Protein AF-A0A4W5KPY2-F1 (afdb_monomer_lite)

Structure (mmCIF, N/CA/C/O backbone):
data_AF-A0A4W5KPY2-F1
#
_entry.id   AF-A0A4W5KPY2-F1
#
loop_
_atom_site.group_PDB
_atom_site.id
_atom_site.type_symbol
_atom_site.label_atom_id
_atom_site.label_alt_id
_atom_site.label_comp_id
_atom_site.label_asym_id
_atom_site.label_entity_id
_atom_site.label_seq_id
_atom_site.pdbx_PDB_ins_code
_atom_site.Cartn_x
_atom_site.Cartn_y
_atom_site.Cartn_z
_atom_site.occupancy
_atom_site.B_iso_or_equiv
_atom_site.auth_seq_id
_atom_site.auth_comp_id
_atom_site.auth_asym_id
_atom_site.auth_atom_id
_atom_site.pdbx_PDB_model_num
ATOM 1 N N . MET A 1 1 ? 12.084 -11.138 -21.207 1.00 57.06 1 MET A N 1
ATOM 2 C CA . MET A 1 1 ? 10.779 -10.446 -21.114 1.00 57.06 1 MET A CA 1
ATOM 3 C C . MET A 1 1 ? 10.612 -9.999 -19.672 1.00 57.06 1 MET A C 1
ATOM 5 O O . MET A 1 1 ? 10.937 -10.794 -18.799 1.00 57.06 1 MET A O 1
ATOM 9 N N . THR A 1 2 ? 10.164 -8.768 -19.427 1.00 76.94 2 THR A N 1
ATOM 10 C CA . THR A 1 2 ? 9.920 -8.239 -18.073 1.00 76.94 2 THR A CA 1
ATOM 11 C C . THR A 1 2 ? 8.439 -7.890 -17.960 1.00 76.94 2 THR A C 1
ATOM 13 O O . THR A 1 2 ? 7.898 -7.286 -18.883 1.00 76.94 2 THR A O 1
ATOM 16 N N . LEU A 1 3 ? 7.782 -8.309 -16.876 1.00 87.94 3 LEU A N 1
ATOM 17 C CA . LEU A 1 3 ? 6.402 -7.931 -16.567 1.00 87.94 3 LEU A CA 1
ATOM 18 C C . LEU A 1 3 ? 6.421 -6.617 -15.781 1.00 87.94 3 LEU A C 1
ATOM 20 O O . LEU A 1 3 ? 7.070 -6.550 -14.740 1.00 87.94 3 LEU A O 1
ATOM 24 N N . GLU A 1 4 ? 5.688 -5.613 -16.252 1.00 89.81 4 GLU A N 1
ATOM 25 C CA . GLU A 1 4 ? 5.435 -4.375 -15.513 1.00 89.81 4 GLU A CA 1
ATOM 26 C C . GLU A 1 4 ? 3.934 -4.235 -15.252 1.00 89.81 4 GLU A C 1
ATOM 28 O O . GLU A 1 4 ? 3.106 -4.523 -16.118 1.00 89.81 4 GLU A O 1
ATOM 33 N N . LEU A 1 5 ? 3.592 -3.805 -14.038 1.00 93.19 5 LEU A N 1
ATOM 34 C CA . LEU A 1 5 ? 2.225 -3.492 -13.635 1.00 93.19 5 LEU A CA 1
ATOM 35 C C . LEU A 1 5 ? 2.044 -1.976 -13.622 1.00 93.19 5 LEU A C 1
ATOM 37 O O . LEU A 1 5 ? 2.960 -1.242 -13.249 1.00 93.19 5 LEU A O 1
ATOM 41 N N . ALA A 1 6 ? 0.857 -1.520 -14.010 1.00 94.31 6 ALA A N 1
ATOM 42 C CA . ALA A 1 6 ? 0.534 -0.106 -14.105 1.00 94.31 6 ALA A CA 1
ATOM 43 C C . ALA A 1 6 ? -0.894 0.178 -13.647 1.00 94.31 6 ALA A C 1
ATOM 45 O O . ALA A 1 6 ? -1.803 -0.618 -13.893 1.00 94.31 6 ALA A O 1
ATOM 46 N N . GLY A 1 7 ? -1.085 1.361 -13.072 1.00 96.62 7 GLY A N 1
ATOM 47 C CA . GLY A 1 7 ? -2.389 1.922 -12.765 1.00 96.62 7 GLY A CA 1
ATOM 48 C C . GLY A 1 7 ? -2.832 1.707 -11.325 1.00 96.62 7 GLY A C 1
ATOM 49 O O . GLY A 1 7 ? -2.128 1.142 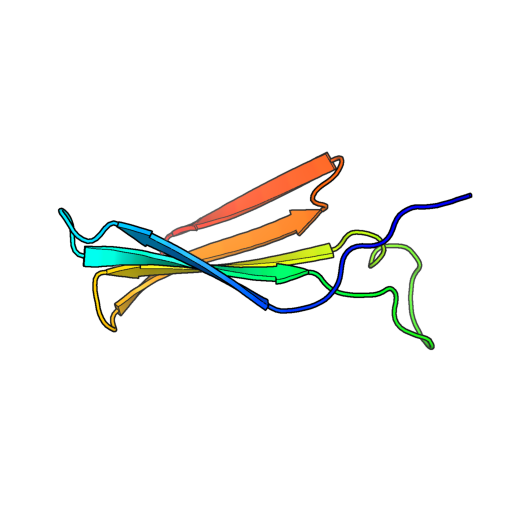-10.482 1.00 96.62 7 GLY A O 1
ATOM 50 N N . GLN A 1 8 ? -4.041 2.190 -11.061 1.00 98.06 8 GLN A N 1
ATOM 51 C CA . GLN A 1 8 ? -4.610 2.233 -9.729 1.00 98.06 8 GLN A CA 1
ATOM 52 C C . GLN A 1 8 ? -5.524 1.048 -9.455 1.00 98.06 8 GLN A C 1
ATOM 54 O O . GLN A 1 8 ? -6.410 0.737 -10.251 1.00 98.06 8 GLN A O 1
ATOM 59 N N . ILE A 1 9 ? -5.388 0.465 -8.268 1.00 98.31 9 ILE A N 1
ATOM 60 C CA . ILE A 1 9 ? -6.362 -0.478 -7.729 1.00 98.31 9 ILE A CA 1
ATOM 61 C C . ILE A 1 9 ? -6.889 -0.006 -6.380 1.00 98.31 9 ILE A C 1
ATOM 63 O O . ILE A 1 9 ? -6.216 0.701 -5.625 1.00 98.31 9 ILE A O 1
ATOM 67 N N . THR A 1 10 ? -8.109 -0.432 -6.073 1.00 98.12 10 THR A N 1
ATOM 68 C CA . THR A 1 10 ? -8.727 -0.239 -4.763 1.00 98.12 10 THR A CA 1
ATOM 69 C C . THR A 1 10 ? -9.108 -1.593 -4.190 1.00 98.12 10 THR A C 1
ATOM 71 O O . THR A 1 10 ? -9.794 -2.374 -4.842 1.00 98.12 10 THR A O 1
ATOM 74 N N . ILE A 1 11 ? -8.681 -1.850 -2.958 1.00 98.19 11 ILE A N 1
ATOM 75 C CA . ILE A 1 11 ? -9.116 -2.987 -2.150 1.00 98.19 11 ILE A CA 1
ATOM 76 C C . ILE A 1 11 ? -10.042 -2.423 -1.076 1.00 98.19 11 ILE A C 1
ATOM 78 O O . ILE A 1 11 ? -9.623 -1.559 -0.308 1.00 98.19 11 ILE A O 1
ATOM 82 N N . ALA A 1 12 ? -11.290 -2.879 -1.024 1.00 97.88 12 ALA A N 1
ATOM 83 C CA . ALA A 1 12 ? -12.286 -2.391 -0.074 1.00 97.88 12 ALA A CA 1
ATOM 84 C C . ALA A 1 12 ? -12.794 -3.526 0.824 1.00 97.88 12 ALA A C 1
ATOM 86 O O . ALA A 1 12 ? -13.050 -4.631 0.351 1.00 97.88 12 ALA A O 1
ATOM 87 N N . CYS A 1 13 ? -12.959 -3.243 2.117 1.00 97.75 13 CYS A N 1
ATOM 88 C CA . CYS A 1 13 ? -13.614 -4.127 3.075 1.00 97.75 13 CYS A CA 1
ATOM 89 C C . CYS A 1 13 ? -14.928 -3.490 3.534 1.00 97.75 13 CYS A C 1
ATOM 91 O O . CYS A 1 13 ? -14.942 -2.635 4.419 1.00 97.75 13 CYS A O 1
ATOM 93 N N . GLU A 1 14 ? -16.045 -3.921 2.951 1.00 96.00 14 GLU A N 1
ATOM 94 C CA . GLU A 1 14 ? -17.367 -3.347 3.242 1.00 96.00 14 GLU A CA 1
ATOM 95 C C . GLU A 1 14 ? -17.794 -3.546 4.700 1.00 96.00 14 GLU A C 1
ATOM 97 O O . GLU A 1 14 ? -18.404 -2.664 5.296 1.00 96.00 14 GLU A O 1
ATOM 102 N N . LYS A 1 15 ? -17.410 -4.675 5.309 1.00 97.69 15 LYS A N 1
ATOM 103 C CA . LYS A 1 15 ? -17.752 -4.996 6.701 1.00 97.69 15 LYS A CA 1
ATOM 104 C C . LYS A 1 15 ? -17.164 -4.001 7.705 1.00 97.69 15 LYS A C 1
ATOM 106 O O . LYS A 1 15 ? -17.782 -3.746 8.734 1.00 97.69 15 LYS A O 1
ATOM 111 N N . THR A 1 16 ? -15.955 -3.500 7.451 1.00 97.00 16 THR A N 1
ATOM 112 C CA . THR A 1 16 ? -15.214 -2.655 8.404 1.00 97.00 16 THR A CA 1
ATOM 113 C C . THR A 1 16 ? -15.037 -1.215 7.925 1.00 97.00 16 THR A C 1
ATOM 115 O O . THR A 1 16 ? -14.609 -0.371 8.704 1.00 97.00 16 THR A O 1
ATOM 118 N N . GLY A 1 17 ? -15.337 -0.922 6.657 1.00 97.00 17 GLY A N 1
ATOM 119 C CA . GLY A 1 17 ? -15.145 0.395 6.046 1.00 97.00 17 GLY A CA 1
ATOM 120 C C . GLY A 1 17 ? -13.685 0.739 5.726 1.00 97.00 17 GLY A C 1
ATOM 121 O O . GLY A 1 17 ? -13.395 1.871 5.326 1.00 97.00 17 GLY A O 1
ATOM 122 N N . TYR A 1 18 ? -12.761 -0.213 5.893 1.00 98.25 18 TYR A N 1
ATOM 123 C CA . TYR A 1 18 ? -11.363 -0.030 5.512 1.00 98.25 18 TYR A CA 1
ATOM 124 C C . TYR A 1 18 ? -11.200 -0.112 3.995 1.00 98.25 18 TYR A C 1
ATOM 126 O O . TYR A 1 18 ? -11.851 -0.915 3.323 1.00 98.25 18 TYR A O 1
ATOM 134 N N . SER A 1 19 ? -10.279 0.679 3.455 1.00 98.38 19 SER A N 1
ATOM 135 C CA . SER A 1 19 ? -9.854 0.565 2.061 1.00 98.38 19 SER A C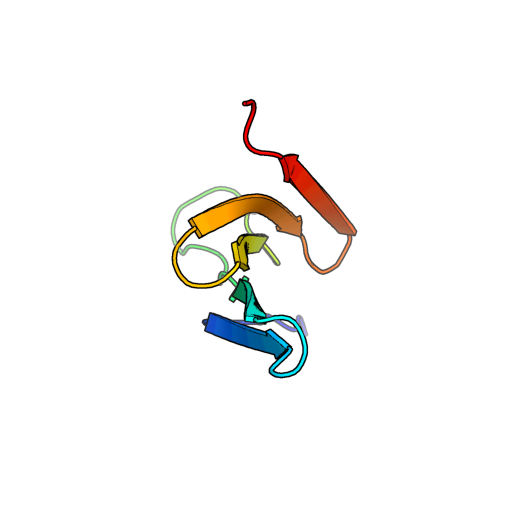A 1
ATOM 136 C C . SER A 1 19 ? -8.356 0.796 1.900 1.00 98.38 19 SER A C 1
ATOM 138 O O . SER A 1 19 ? -7.743 1.532 2.669 1.00 98.38 19 SER A O 1
ATOM 140 N N . ALA A 1 20 ? -7.763 0.176 0.886 1.00 98.25 20 ALA A N 1
ATOM 141 C CA . ALA A 1 20 ? -6.411 0.457 0.434 1.00 98.25 20 ALA A CA 1
ATOM 142 C C . ALA A 1 20 ? -6.461 0.895 -1.030 1.00 98.25 20 ALA A C 1
ATOM 144 O O . ALA A 1 20 ? -7.033 0.204 -1.870 1.00 98.25 20 ALA A O 1
ATOM 145 N N . GLN A 1 21 ? -5.863 2.042 -1.331 1.00 98.31 21 GLN A N 1
ATOM 146 C CA . GLN A 1 21 ? -5.688 2.536 -2.694 1.00 98.31 21 GLN A CA 1
ATOM 147 C C . GLN A 1 21 ? -4.211 2.400 -3.043 1.00 98.31 21 GLN A C 1
ATOM 149 O O . GLN A 1 21 ? -3.379 2.992 -2.353 1.00 98.31 21 GLN A O 1
ATOM 154 N N . LEU A 1 22 ? -3.895 1.609 -4.067 1.00 98.06 22 LEU A N 1
ATOM 155 C CA . LEU A 1 22 ? -2.530 1.318 -4.504 1.00 98.06 22 LEU A CA 1
ATOM 156 C C . LEU A 1 22 ? -2.346 1.790 -5.944 1.00 98.06 22 LEU A C 1
ATOM 158 O O . LEU A 1 22 ? -3.219 1.571 -6.777 1.00 98.06 22 LEU A O 1
ATOM 162 N N . GLU A 1 23 ? -1.204 2.396 -6.231 1.00 97.88 23 GLU A N 1
ATOM 163 C CA . GLU A 1 23 ? -0.783 2.821 -7.561 1.00 97.88 23 GLU A CA 1
ATOM 164 C C . GLU A 1 23 ? 0.460 2.024 -7.956 1.00 97.88 23 GLU A C 1
ATOM 166 O O . GLU A 1 23 ? 1.501 2.150 -7.304 1.00 97.88 23 GLU A O 1
ATOM 171 N N . PHE A 1 24 ? 0.349 1.220 -9.012 1.00 96.12 24 PHE A N 1
ATOM 172 C CA . PHE A 1 24 ? 1.479 0.559 -9.656 1.00 96.12 24 PHE A CA 1
ATOM 173 C C . PHE A 1 24 ? 2.065 1.506 -10.696 1.00 96.12 24 PHE A C 1
ATOM 175 O O . PHE A 1 24 ? 1.377 1.939 -11.622 1.00 96.12 24 PHE A O 1
ATOM 182 N N . LYS A 1 25 ? 3.336 1.857 -10.529 1.00 92.88 25 LYS A N 1
ATOM 183 C CA . LYS A 1 25 ? 3.996 2.854 -11.365 1.00 92.88 25 LYS A CA 1
ATOM 184 C C . LYS A 1 25 ? 4.832 2.169 -12.434 1.00 92.88 25 LYS A C 1
ATOM 186 O O . LYS A 1 25 ? 5.649 1.297 -12.137 1.00 92.88 25 LYS A O 1
ATOM 191 N N . LEU A 1 26 ? 4.652 2.623 -13.670 1.00 90.75 26 LEU A N 1
ATOM 192 C CA . LEU A 1 26 ? 5.565 2.295 -14.756 1.00 90.75 26 LEU A CA 1
ATOM 193 C C . LEU A 1 26 ? 6.918 2.954 -14.521 1.00 90.75 26 LEU A C 1
ATOM 195 O O . LEU A 1 26 ? 7.011 4.032 -13.925 1.00 90.75 26 LEU A O 1
ATOM 199 N N . LYS A 1 27 ? 7.958 2.328 -15.069 1.00 86.94 27 LYS A N 1
ATOM 200 C CA . LYS A 1 27 ? 9.273 2.942 -15.131 1.00 86.94 27 LYS A CA 1
ATOM 201 C C . LYS A 1 27 ? 9.174 4.288 -15.883 1.00 86.94 27 LYS A C 1
ATOM 203 O O . LYS A 1 27 ? 8.671 4.323 -17.007 1.00 86.94 27 LYS A O 1
ATOM 208 N N . PRO A 1 28 ? 9.651 5.400 -15.305 1.00 83.69 28 PRO A N 1
ATOM 209 C CA . PRO A 1 28 ? 9.661 6.695 -15.959 1.00 83.69 28 PRO A CA 1
ATOM 210 C C . PRO A 1 28 ? 10.630 6.697 -17.148 1.00 83.69 28 PRO A C 1
ATOM 212 O O . PRO A 1 28 ? 11.690 6.070 -17.115 1.00 83.69 28 PRO A O 1
ATOM 215 N N . PHE A 1 29 ? 10.282 7.454 -18.192 1.00 80.94 29 PHE A N 1
ATOM 216 C CA . PHE A 1 29 ? 11.130 7.631 -19.379 1.00 80.94 29 PHE A CA 1
ATOM 217 C C . PHE A 1 29 ? 12.446 8.360 -19.074 1.00 80.94 29 PHE A C 1
ATOM 219 O O . PHE A 1 29 ? 13.454 8.118 -19.732 1.00 80.94 29 PHE A O 1
ATOM 226 N N . LEU A 1 30 ? 12.438 9.245 -18.076 1.00 79.12 30 LEU A N 1
ATOM 227 C CA . LEU A 1 30 ? 13.599 9.986 -17.597 1.00 79.12 30 LEU A CA 1
ATOM 228 C C . LEU A 1 30 ? 13.730 9.737 -16.095 1.00 79.12 30 LEU A C 1
ATOM 230 O O . LEU A 1 30 ? 12.801 10.028 -15.343 1.00 79.12 30 LEU A O 1
ATOM 234 N N . GLY A 1 31 ? 14.864 9.194 -15.653 1.00 69.00 31 GLY A N 1
ATOM 235 C CA . GLY A 1 31 ? 15.111 8.929 -14.236 1.00 69.00 31 GLY A CA 1
ATOM 236 C C . GLY A 1 31 ? 15.865 7.629 -13.966 1.00 69.00 31 GLY A C 1
ATOM 237 O O . GLY A 1 31 ? 16.287 6.923 -14.880 1.00 69.00 31 GLY A O 1
ATOM 238 N N . ASN A 1 32 ? 16.055 7.340 -12.679 1.00 71.94 32 ASN A N 1
ATOM 239 C CA . ASN A 1 32 ? 16.779 6.170 -12.187 1.00 71.94 32 ASN A CA 1
ATOM 240 C C . ASN A 1 32 ? 15.960 4.873 -12.375 1.00 71.94 32 ASN A C 1
ATOM 242 O O . ASN A 1 32 ? 14.743 4.869 -12.188 1.00 71.94 32 ASN A O 1
ATOM 246 N N . ASN A 1 33 ? 16.636 3.758 -12.679 1.00 73.38 33 ASN A N 1
ATOM 247 C 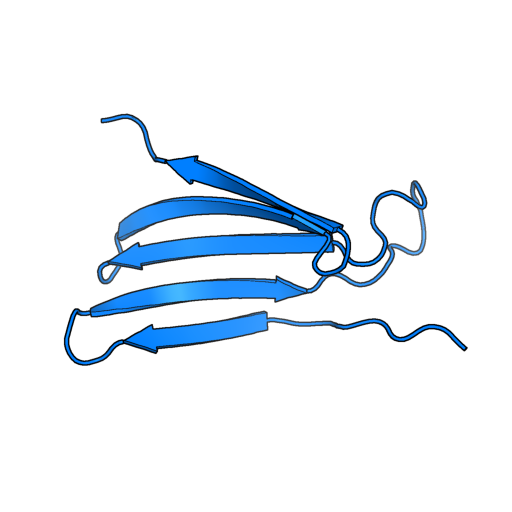CA . ASN A 1 33 ? 16.056 2.409 -12.757 1.00 73.38 33 ASN A CA 1
ATOM 248 C C . ASN A 1 33 ? 15.445 1.926 -11.433 1.00 73.38 33 ASN A C 1
ATOM 250 O O . ASN A 1 33 ? 14.643 0.998 -11.443 1.00 73.38 33 ASN A O 1
ATOM 254 N N . ASP A 1 34 ? 15.765 2.583 -10.321 1.00 77.69 34 ASP A N 1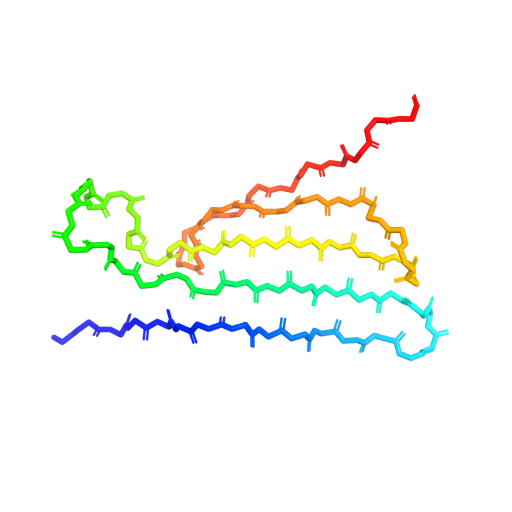
ATOM 255 C CA . ASP A 1 34 ? 15.223 2.318 -8.982 1.00 77.69 34 ASP A CA 1
ATOM 256 C C . ASP A 1 34 ? 13.722 2.647 -8.829 1.00 77.69 34 ASP A C 1
ATOM 258 O O . ASP A 1 34 ? 13.176 2.714 -7.740 1.00 77.69 34 ASP A O 1
ATOM 262 N N . SER A 1 35 ? 13.029 2.897 -9.936 1.00 79.12 35 SER A N 1
ATOM 263 C CA . SER A 1 35 ? 11.585 3.139 -10.012 1.00 79.12 35 SER A CA 1
ATOM 264 C C . SER A 1 35 ? 10.831 1.990 -10.689 1.00 79.12 35 SER A C 1
ATOM 266 O O . SER A 1 35 ? 9.602 2.001 -10.751 1.00 79.12 35 SER A O 1
ATOM 268 N N . VAL A 1 36 ? 11.550 0.972 -11.177 1.00 89.25 36 VAL A N 1
ATOM 269 C CA . VAL A 1 36 ? 10.945 -0.247 -11.718 1.00 89.25 36 VAL A CA 1
ATOM 270 C C . VAL 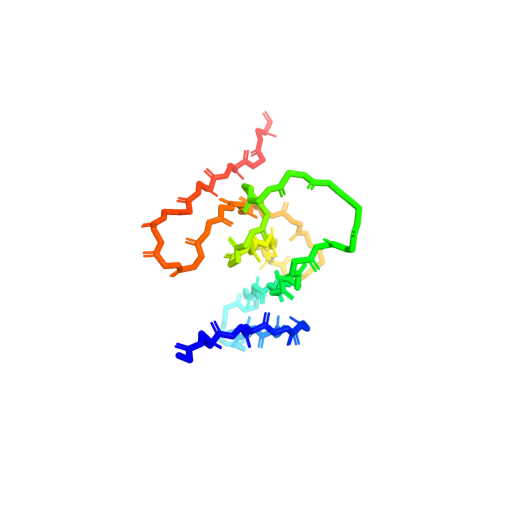A 1 36 ? 10.186 -0.965 -10.606 1.00 89.25 36 VAL A C 1
ATOM 272 O O . VAL A 1 36 ? 10.679 -1.120 -9.487 1.00 89.25 36 VAL A O 1
ATOM 275 N N . ASN A 1 37 ? 8.983 -1.437 -10.926 1.00 92.44 37 ASN A N 1
ATOM 276 C CA . ASN A 1 37 ? 8.106 -2.150 -9.999 1.00 92.44 37 ASN A CA 1
ATOM 277 C C . ASN A 1 37 ? 7.695 -1.341 -8.762 1.00 92.44 37 ASN A C 1
ATOM 279 O O . ASN A 1 37 ? 7.335 -1.930 -7.740 1.00 92.44 37 ASN A O 1
ATOM 283 N N . GLN A 1 38 ? 7.737 -0.010 -8.834 1.00 94.94 38 GLN A N 1
ATOM 284 C CA . GLN A 1 38 ? 7.357 0.827 -7.708 1.00 94.94 38 GLN A CA 1
ATOM 285 C C . GLN A 1 38 ? 5.841 0.769 -7.466 1.00 94.94 38 GLN A C 1
ATOM 287 O O . GLN A 1 38 ? 5.030 0.868 -8.389 1.00 94.94 38 GLN A O 1
ATOM 292 N N . VAL A 1 39 ? 5.463 0.650 -6.197 1.00 96.38 39 VAL A N 1
ATOM 293 C CA . VAL A 1 39 ? 4.094 0.794 -5.706 1.00 96.38 39 VAL A CA 1
ATOM 294 C C . VAL A 1 39 ? 4.065 1.861 -4.628 1.00 96.38 39 VAL A C 1
ATOM 296 O 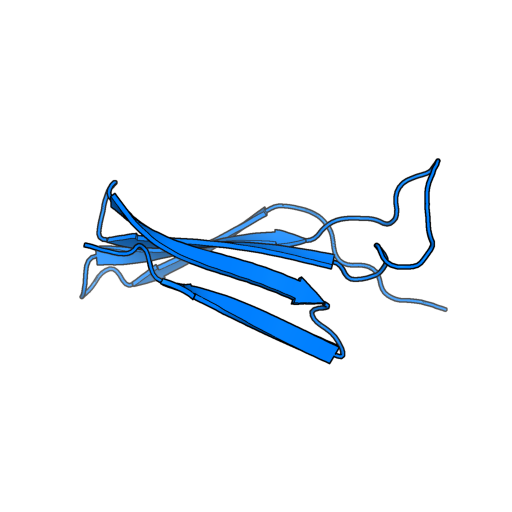O . VAL A 1 39 ? 4.951 1.945 -3.781 1.00 96.38 39 VAL A O 1
ATOM 299 N N . SER A 1 40 ? 3.018 2.675 -4.648 1.00 97.31 40 SER A N 1
ATOM 300 C CA . SER A 1 40 ? 2.693 3.576 -3.544 1.00 97.31 40 SER A CA 1
ATOM 301 C C . SER A 1 40 ? 1.212 3.512 -3.241 1.00 97.31 40 SER A C 1
ATOM 303 O O . SER A 1 40 ? 0.409 3.301 -4.146 1.00 97.31 40 SER A O 1
ATOM 305 N N . GLY A 1 41 ? 0.826 3.742 -1.997 1.00 98.00 41 GLY A N 1
ATOM 306 C CA . GLY A 1 41 ? -0.573 3.657 -1.632 1.00 98.00 41 GLY A CA 1
ATOM 307 C C . GLY A 1 41 ? -0.911 4.256 -0.284 1.00 98.00 41 GLY A C 1
ATOM 308 O O . GLY A 1 41 ? -0.067 4.802 0.428 1.00 98.00 41 GLY A O 1
ATOM 309 N N . LYS A 1 42 ? -2.197 4.169 0.042 1.00 98.19 42 LYS A N 1
ATOM 310 C CA . LYS A 1 42 ? -2.776 4.678 1.284 1.00 98.19 42 LYS A CA 1
ATOM 311 C C . LYS A 1 42 ? -3.774 3.675 1.830 1.00 98.19 42 LYS A C 1
ATOM 313 O O . LYS A 1 42 ? -4.606 3.178 1.072 1.00 98.19 42 LYS A O 1
ATOM 318 N N . ILE A 1 43 ? -3.726 3.449 3.136 1.00 98.25 43 ILE A N 1
ATOM 319 C CA . ILE A 1 43 ? -4.734 2.704 3.890 1.00 98.25 43 ILE A CA 1
ATOM 320 C C . ILE A 1 43 ? -5.654 3.723 4.556 1.00 98.25 43 ILE A C 1
ATOM 322 O O . ILE A 1 43 ? -5.187 4.683 5.174 1.00 98.25 43 ILE A O 1
ATOM 326 N N . LYS A 1 44 ? -6.962 3.531 4.403 1.00 97.75 44 LYS A N 1
ATOM 327 C CA . LYS A 1 44 ? -8.000 4.464 4.833 1.00 97.75 44 LYS A CA 1
ATOM 328 C C . LYS A 1 44 ? -9.090 3.773 5.639 1.00 97.75 44 LYS A C 1
ATOM 330 O O . LYS A 1 44 ? -9.401 2.612 5.382 1.00 97.75 44 LYS A O 1
ATOM 335 N N . LEU A 1 45 ? -9.722 4.529 6.529 1.00 97.44 45 LEU A N 1
ATOM 336 C CA . LEU A 1 45 ? -11.017 4.209 7.128 1.00 97.44 45 LEU A CA 1
ATOM 337 C C . LEU A 1 45 ? -12.004 5.309 6.719 1.00 97.44 45 LEU A C 1
ATOM 339 O O . LEU A 1 45 ? -11.864 6.471 7.104 1.00 97.44 45 LEU A O 1
ATOM 343 N N . GLY A 1 46 ? -12.960 4.969 5.851 1.00 93.69 46 GLY A N 1
ATOM 344 C CA . GLY A 1 46 ? -13.794 5.971 5.185 1.00 93.69 46 GLY A CA 1
ATOM 345 C C . GLY A 1 46 ? -12.952 6.985 4.393 1.00 93.69 46 GLY A C 1
ATOM 346 O O . GLY A 1 46 ? -12.293 6.632 3.416 1.00 93.69 46 GLY A O 1
ATOM 347 N N . LYS A 1 47 ? -12.984 8.259 4.807 1.00 92.62 47 LYS A N 1
ATOM 348 C CA . LYS A 1 47 ? -12.212 9.349 4.175 1.00 92.62 47 LYS A CA 1
ATOM 349 C C . LYS A 1 47 ? -10.844 9.588 4.825 1.00 92.62 47 LYS A C 1
ATOM 351 O O . LYS A 1 47 ? -10.022 10.289 4.236 1.00 92.62 47 LYS A O 1
ATOM 356 N N . GLU A 1 48 ? -10.600 9.042 6.013 1.00 95.94 48 GLU A N 1
ATOM 357 C CA . GLU A 1 48 ? -9.364 9.272 6.758 1.00 95.94 48 GLU A CA 1
ATOM 358 C C . GLU A 1 48 ? -8.241 8.361 6.261 1.00 95.94 48 GLU A C 1
ATOM 360 O O . GLU A 1 48 ? -8.452 7.167 6.078 1.00 95.94 48 GLU A O 1
ATOM 365 N N . VAL A 1 49 ? -7.042 8.917 6.069 1.00 97.19 49 VAL A N 1
ATOM 366 C CA . VAL A 1 49 ? -5.818 8.151 5.795 1.00 97.19 49 VAL A CA 1
ATOM 367 C C . VAL A 1 49 ? -5.161 7.788 7.123 1.00 97.19 49 VAL A C 1
ATOM 369 O O . VAL A 1 49 ? -4.779 8.680 7.877 1.00 97.19 49 VAL A O 1
ATOM 372 N N . LEU A 1 50 ? -5.013 6.488 7.374 1.00 97.62 50 LEU A N 1
ATOM 373 C CA . LEU A 1 50 ? -4.412 5.935 8.591 1.00 97.62 50 LEU A CA 1
ATOM 374 C C . LEU A 1 50 ? -2.928 5.602 8.406 1.00 97.62 50 LEU A C 1
ATOM 376 O O . LEU A 1 50 ? -2.139 5.693 9.342 1.00 97.62 50 LEU A O 1
ATOM 380 N N . ALA A 1 51 ? -2.548 5.209 7.190 1.00 97.94 51 ALA A N 1
ATOM 381 C CA . ALA A 1 51 ? -1.172 4.883 6.851 1.00 97.94 51 ALA A CA 1
ATOM 382 C C . ALA A 1 51 ? -0.899 5.109 5.362 1.00 97.94 51 ALA A C 1
ATOM 384 O O . ALA A 1 51 ? -1.801 5.023 4.520 1.00 97.94 51 ALA A O 1
ATOM 385 N N . THR A 1 52 ? 0.361 5.356 5.037 1.00 98.00 52 THR A N 1
ATOM 386 C CA . THR A 1 52 ? 0.899 5.339 3.676 1.00 98.00 52 THR A CA 1
ATOM 387 C C . THR A 1 52 ? 1.771 4.105 3.497 1.00 98.00 52 THR A C 1
ATOM 389 O O . THR A 1 52 ? 2.298 3.549 4.459 1.00 98.00 52 THR A O 1
ATOM 392 N N . LEU A 1 53 ? 1.898 3.649 2.257 1.00 96.62 53 LEU A N 1
ATOM 393 C CA . LEU A 1 53 ? 2.822 2.581 1.901 1.00 96.62 53 LEU A CA 1
ATOM 394 C C . LEU A 1 53 ? 3.591 2.945 0.640 1.00 96.62 53 LEU A C 1
ATOM 396 O O . LEU A 1 53 ? 3.045 3.578 -0.266 1.00 96.62 53 LEU A O 1
ATOM 400 N N . GLU A 1 54 ? 4.841 2.518 0.580 1.00 96.94 54 GLU A N 1
ATOM 401 C CA . GLU A 1 54 ? 5.734 2.736 -0.553 1.00 96.94 54 GLU A CA 1
ATOM 402 C C . GLU A 1 54 ? 6.762 1.610 -0.665 1.00 96.94 54 GLU A C 1
ATOM 404 O O . GLU A 1 54 ? 7.121 0.982 0.330 1.00 96.94 54 GLU A O 1
ATOM 409 N N . GLY A 1 55 ? 7.231 1.335 -1.878 1.00 95.69 55 GLY A N 1
ATOM 410 C CA . GLY A 1 55 ? 8.289 0.360 -2.124 1.00 95.69 55 GLY A CA 1
ATOM 411 C C . GLY A 1 55 ? 8.127 -0.321 -3.473 1.00 95.69 55 GLY A C 1
ATOM 412 O O . GLY A 1 55 ? 7.622 0.280 -4.420 1.00 95.69 55 GLY A O 1
ATOM 413 N N . HIS A 1 56 ? 8.540 -1.583 -3.556 1.00 95.12 56 HIS A N 1
ATOM 414 C CA . HIS A 1 56 ? 8.541 -2.370 -4.784 1.00 95.12 56 HIS A CA 1
ATOM 415 C C . HIS A 1 56 ? 7.750 -3.661 -4.609 1.00 95.12 56 HIS A C 1
ATOM 417 O O . HIS A 1 56 ? 8.042 -4.452 -3.714 1.00 95.12 56 HIS A O 1
ATOM 423 N N . TRP A 1 57 ? 6.801 -3.930 -5.509 1.00 93.06 57 TRP A N 1
ATOM 424 C CA . TRP A 1 57 ? 5.897 -5.083 -5.380 1.00 93.06 57 TRP A CA 1
ATOM 425 C C . TRP A 1 57 ? 6.592 -6.449 -5.511 1.00 93.06 57 TRP A C 1
ATOM 427 O O . TRP A 1 57 ? 6.035 -7.458 -5.093 1.00 93.06 57 TRP A O 1
ATOM 437 N N . VAL A 1 58 ? 7.813 -6.481 -6.053 1.00 90.94 58 VAL A N 1
ATOM 438 C CA . VAL A 1 58 ? 8.651 -7.690 -6.154 1.00 90.94 58 VAL A CA 1
ATOM 439 C C . VAL A 1 58 ? 9.627 -7.882 -4.991 1.00 90.94 58 VAL A C 1
ATOM 441 O O . VAL A 1 58 ? 10.219 -8.951 -4.890 1.00 90.94 58 VAL A O 1
ATOM 444 N N . SER A 1 59 ? 9.859 -6.857 -4.165 1.00 93.06 59 SER A N 1
ATOM 445 C CA . SER A 1 59 ? 10.943 -6.861 -3.173 1.00 93.06 59 SER A CA 1
ATOM 446 C C . SER A 1 59 ? 10.412 -6.591 -1.771 1.00 93.06 59 SER A C 1
ATOM 448 O O . SER A 1 59 ? 10.226 -7.517 -0.985 1.00 93.06 59 SER A O 1
ATOM 450 N N . SER A 1 60 ? 10.142 -5.329 -1.449 1.00 94.62 60 SER A N 1
ATOM 451 C CA . SER A 1 60 ? 9.723 -4.919 -0.117 1.00 94.62 60 SER A CA 1
ATOM 452 C C . SER A 1 60 ? 8.850 -3.674 -0.179 1.00 94.62 60 SER A C 1
ATOM 454 O O . SER A 1 60 ? 8.971 -2.838 -1.076 1.00 94.62 60 SER A O 1
ATOM 456 N N . LEU A 1 61 ? 7.955 -3.563 0.799 1.00 95.12 61 LEU A N 1
ATOM 457 C CA . LEU A 1 61 ? 7.071 -2.424 1.004 1.00 95.12 61 LEU A CA 1
ATOM 458 C C . LEU A 1 61 ? 7.256 -1.937 2.440 1.00 95.12 61 LEU A C 1
ATOM 460 O O . LEU A 1 61 ? 7.278 -2.742 3.372 1.00 95.12 61 LEU A O 1
ATOM 464 N N . CYS A 1 62 ? 7.374 -0.627 2.614 1.00 96.88 62 CYS A N 1
ATOM 465 C CA . CYS A 1 62 ? 7.353 0.036 3.907 1.00 96.88 62 CYS A CA 1
ATOM 466 C C . CYS A 1 62 ? 5.954 0.601 4.154 1.00 96.88 62 CYS A C 1
ATOM 468 O O . CYS A 1 62 ? 5.329 1.130 3.235 1.00 96.88 62 CYS A O 1
ATOM 470 N N . ILE A 1 63 ? 5.469 0.493 5.391 1.00 97.25 63 ILE A N 1
ATOM 471 C CA . ILE A 1 63 ? 4.214 1.104 5.830 1.00 97.25 63 ILE A CA 1
ATOM 472 C C . ILE A 1 63 ? 4.551 2.136 6.898 1.00 97.25 63 ILE A C 1
ATOM 474 O O . ILE A 1 63 ? 5.159 1.806 7.914 1.00 97.25 63 ILE A O 1
ATOM 478 N N . GLN A 1 64 ? 4.119 3.372 6.677 1.00 97.00 64 GLN A N 1
ATOM 479 C CA . GLN A 1 64 ? 4.255 4.470 7.624 1.00 97.00 64 GLN A CA 1
ATOM 480 C C . GLN A 1 64 ? 2.878 4.784 8.197 1.00 97.00 64 GLN A C 1
ATOM 482 O O . GLN A 1 64 ? 1.943 5.109 7.461 1.00 97.00 64 GLN A O 1
ATOM 487 N N . GLN A 1 65 ? 2.739 4.655 9.514 1.00 94.88 65 GLN A N 1
ATOM 488 C CA . GLN A 1 65 ? 1.517 5.059 10.197 1.00 94.88 65 GLN A CA 1
ATOM 489 C C . GLN A 1 65 ? 1.503 6.573 10.384 1.00 94.88 65 GLN A C 1
ATOM 491 O O . GLN A 1 65 ? 2.546 7.194 10.576 1.00 94.88 65 GLN A O 1
ATOM 496 N N . LYS A 1 66 ? 0.313 7.165 10.322 1.00 88.56 66 LYS A N 1
ATOM 497 C CA . LYS A 1 66 ? 0.124 8.562 10.699 1.00 88.56 66 LYS A CA 1
ATOM 498 C C . LYS A 1 66 ? 0.380 8.689 12.207 1.00 88.56 66 LYS A C 1
ATOM 500 O O . LYS A 1 66 ? -0.273 8.000 12.987 1.00 88.56 66 LYS A O 1
ATOM 505 N N . GLU A 1 67 ? 1.335 9.528 12.606 1.00 75.00 67 GLU A N 1
ATOM 506 C CA . GLU A 1 67 ? 1.510 9.893 14.017 1.00 75.00 67 GLU A CA 1
ATOM 507 C C . GLU A 1 67 ? 0.284 10.687 14.497 1.00 75.00 67 GLU A C 1
ATOM 509 O O . GLU A 1 67 ? -0.264 11.506 13.750 1.00 75.00 67 GLU A O 1
ATOM 514 N N . ASN A 1 68 ? -0.163 10.386 15.720 1.00 56.78 68 ASN A N 1
ATOM 515 C CA . ASN A 1 68 ? -1.307 11.025 16.377 1.00 56.78 68 ASN A CA 1
ATOM 516 C C . ASN A 1 68 ? -0.876 12.243 17.190 1.00 56.78 68 ASN A C 1
ATOM 518 O O . ASN A 1 68 ? 0.170 12.142 17.869 1.00 56.78 68 ASN A O 1
#

Sequence (68 aa):
MTLELAGQITIACEKTGYSAQLEFKLKPFLGNNDSVNQVSGKIKLGKEVLATLEGHWVSSLCIQQKEN

InterPro domains:
  IPR000648 Oxysterol-binding protein [PF01237] (2-67)
  IPR000648 Oxysterol-binding protein [PTHR10972] (1-62)
  IPR037239 Oxysterol-binding protein superfamily [SSF144000] (1-65)

pLDDT: mean 91.66, std 9.54, range [56.78, 98.38]

Radius of gyration: 13.62 Å; chains: 1; bounding box: 34×22×38 Å

Foldseek 3Di:
DDDADAAWDKDADPVQQKIKIKGGDDDDPDDDPLNGQKMKIFIDRNPDTQWIWIDHPVPDIDIGGDDD

Organism: NCBI:txid62062

Secondary structure (DSSP, 8-state):
------EEEEEEETTTTEEEEEEEPPPPSSS-GGGTTEEEEEEEETTEEEEEEEEETTS-EEEEEPP-